Protein AF-A0A537IU68-F1 (afdb_monomer_lite)

Structure (mmCIF, N/CA/C/O backbone):
data_AF-A0A537IU68-F1
#
_entry.id   AF-A0A537IU68-F1
#
loop_
_atom_site.group_PDB
_atom_site.id
_atom_site.type_symbol
_atom_site.label_atom_id
_atom_site.label_alt_id
_atom_site.label_comp_id
_atom_site.label_asym_id
_atom_site.label_entity_id
_atom_site.label_seq_id
_atom_site.pdbx_PDB_ins_code
_atom_site.Cartn_x
_atom_site.Cartn_y
_atom_site.Cartn_z
_atom_site.occupancy
_atom_site.B_iso_or_equiv
_atom_site.auth_seq_id
_atom_site.auth_comp_id
_atom_site.auth_asym_id
_atom_site.auth_atom_id
_atom_site.pdbx_PDB_model_num
ATOM 1 N N . MET A 1 1 ? 6.040 24.083 60.725 1.00 54.88 1 MET A N 1
ATOM 2 C CA . MET A 1 1 ? 7.080 24.009 59.670 1.00 54.88 1 MET A CA 1
ATOM 3 C C . MET A 1 1 ? 7.104 22.678 58.911 1.00 54.88 1 MET A C 1
ATOM 5 O O . MET A 1 1 ? 7.389 22.704 57.726 1.00 54.88 1 MET A O 1
ATOM 9 N N . LYS A 1 2 ? 6.790 21.521 59.522 1.00 58.94 2 LYS A N 1
ATOM 10 C CA . LYS A 1 2 ? 6.777 20.221 58.807 1.00 58.94 2 LYS A CA 1
ATOM 11 C C . LYS A 1 2 ? 5.545 20.005 57.907 1.00 58.94 2 LYS A C 1
ATOM 13 O O . LYS A 1 2 ? 5.636 19.335 56.889 1.00 58.94 2 LYS A O 1
ATOM 18 N N . THR A 1 3 ? 4.410 20.609 58.259 1.00 64.81 3 THR A N 1
ATOM 19 C CA . THR A 1 3 ? 3.125 20.460 57.550 1.00 64.81 3 THR A CA 1
ATOM 20 C C . THR A 1 3 ? 3.088 21.167 56.195 1.00 64.81 3 THR A C 1
ATOM 22 O O . THR A 1 3 ? 2.487 20.665 55.253 1.00 64.81 3 THR A O 1
ATOM 25 N N . THR A 1 4 ? 3.775 22.302 56.068 1.00 66.88 4 THR A N 1
ATOM 26 C CA . THR A 1 4 ? 3.838 23.082 54.824 1.00 66.88 4 THR A CA 1
ATOM 27 C C . THR A 1 4 ? 4.688 22.398 53.755 1.00 66.88 4 THR A C 1
ATOM 29 O O . THR A 1 4 ? 4.351 22.461 52.579 1.00 66.88 4 THR A O 1
ATOM 32 N N . LEU A 1 5 ? 5.749 21.687 54.152 1.00 69.25 5 LEU A N 1
ATOM 33 C CA . LEU A 1 5 ? 6.606 20.954 53.216 1.00 69.25 5 LEU A CA 1
ATOM 34 C C . LEU A 1 5 ? 5.872 19.762 52.578 1.00 69.25 5 LEU A C 1
ATOM 36 O O . LEU A 1 5 ? 6.003 19.520 51.381 1.00 69.25 5 LEU A O 1
ATOM 40 N N . ALA A 1 6 ? 5.062 19.053 53.372 1.00 71.38 6 ALA A N 1
ATOM 41 C CA . ALA A 1 6 ? 4.261 17.926 52.895 1.00 71.38 6 ALA A CA 1
ATOM 42 C C . ALA A 1 6 ? 3.188 18.367 51.884 1.00 71.38 6 ALA A C 1
ATOM 44 O O . ALA A 1 6 ? 2.960 17.682 50.890 1.00 71.38 6 ALA A O 1
ATOM 45 N N . ALA A 1 7 ? 2.582 19.540 52.096 1.00 73.75 7 ALA A N 1
ATOM 46 C CA . ALA A 1 7 ? 1.595 20.100 51.176 1.00 73.75 7 ALA A CA 1
ATOM 47 C C . ALA A 1 7 ? 2.208 20.457 49.809 1.00 73.75 7 ALA A C 1
ATOM 49 O O . ALA A 1 7 ? 1.621 20.153 48.774 1.00 73.75 7 ALA A O 1
ATOM 50 N N . ILE A 1 8 ? 3.412 21.038 49.792 1.00 77.06 8 ILE A N 1
ATOM 51 C CA . ILE A 1 8 ? 4.114 21.386 48.545 1.00 77.06 8 ILE A CA 1
ATOM 52 C C . ILE A 1 8 ? 4.500 20.120 47.765 1.00 77.06 8 ILE A C 1
ATOM 54 O O . ILE A 1 8 ? 4.300 20.062 46.553 1.00 77.06 8 ILE A O 1
ATOM 58 N N . ALA A 1 9 ? 4.992 19.085 48.455 1.00 74.75 9 ALA A N 1
ATOM 59 C CA . ALA A 1 9 ? 5.329 17.807 47.829 1.00 74.75 9 ALA A CA 1
ATOM 60 C C . ALA A 1 9 ? 4.099 17.115 47.211 1.00 74.75 9 ALA A C 1
ATOM 62 O O . ALA A 1 9 ? 4.182 16.567 46.114 1.00 74.75 9 ALA A O 1
ATOM 63 N N . PHE A 1 10 ? 2.945 17.192 47.879 1.00 75.88 10 PHE A N 1
ATOM 64 C CA . PHE A 1 10 ? 1.694 16.619 47.384 1.00 75.88 10 PHE A CA 1
ATOM 65 C C . PHE A 1 10 ? 1.179 17.337 46.126 1.00 75.88 10 PHE A C 1
ATOM 67 O O . PHE A 1 10 ? 0.794 16.688 45.155 1.00 75.88 10 PHE A O 1
ATOM 74 N N . ILE A 1 11 ? 1.245 18.673 46.097 1.00 77.25 11 ILE A N 1
ATOM 75 C CA . ILE A 1 11 ? 0.839 19.475 44.930 1.00 77.25 11 ILE A CA 1
ATOM 76 C C . ILE A 1 11 ? 1.750 19.193 43.726 1.00 77.25 11 ILE A C 1
ATOM 78 O O . ILE A 1 11 ? 1.257 19.011 42.613 1.00 77.25 11 ILE A O 1
ATOM 82 N N . ALA A 1 12 ? 3.065 19.091 43.946 1.00 72.75 12 ALA A N 1
ATOM 83 C CA . ALA A 1 12 ? 4.016 18.753 42.888 1.00 72.75 12 ALA A CA 1
ATOM 84 C C . ALA A 1 12 ? 3.752 17.357 42.292 1.00 72.75 12 ALA A C 1
ATOM 86 O O . ALA A 1 12 ? 3.832 17.181 41.078 1.00 72.75 12 ALA A O 1
ATOM 87 N N . MET A 1 13 ? 3.378 16.379 43.124 1.00 71.81 13 MET A N 1
ATOM 88 C CA . MET A 1 13 ? 3.073 15.015 42.679 1.00 71.81 13 MET A CA 1
ATOM 89 C C . MET A 1 13 ? 1.809 14.950 41.807 1.00 71.81 13 MET A C 1
ATOM 91 O O . MET A 1 13 ? 1.797 14.248 40.798 1.00 71.81 13 MET A O 1
ATOM 95 N N . ILE A 1 14 ? 0.770 15.725 42.141 1.00 73.31 14 ILE A N 1
ATOM 96 C CA . ILE A 1 14 ? -0.475 15.795 41.352 1.00 73.31 14 ILE A CA 1
ATOM 97 C C . ILE A 1 14 ? -0.220 16.403 39.967 1.00 73.31 14 ILE A C 1
ATOM 99 O O . ILE A 1 14 ? -0.765 15.928 38.972 1.00 73.31 14 ILE A O 1
ATOM 103 N N . MET A 1 15 ? 0.639 17.422 39.880 1.00 69.31 15 MET A N 1
ATOM 104 C CA . MET A 1 15 ? 0.958 18.071 38.604 1.00 69.31 15 MET A CA 1
ATOM 105 C C . MET A 1 15 ? 1.751 17.166 37.649 1.00 69.31 15 MET A C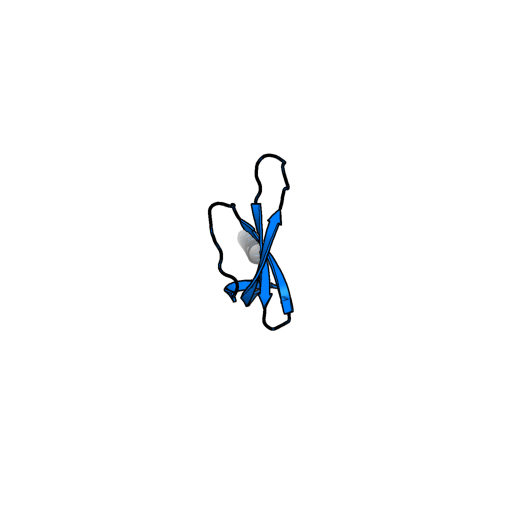 1
ATOM 107 O O . MET A 1 15 ? 1.614 17.304 36.438 1.00 69.31 15 MET A O 1
ATOM 111 N N . MET A 1 16 ? 2.534 16.214 38.168 1.00 66.75 16 MET A N 1
ATOM 112 C CA . MET A 1 16 ? 3.286 15.256 37.342 1.00 66.75 16 MET A CA 1
ATOM 113 C C . MET A 1 16 ? 2.440 14.077 36.839 1.00 66.75 16 MET A C 1
ATOM 115 O O . MET A 1 16 ? 2.856 13.389 35.911 1.00 66.75 16 MET A O 1
ATOM 119 N N . ALA A 1 17 ? 1.259 13.840 37.420 1.00 67.00 17 ALA A N 1
ATOM 120 C CA . ALA A 1 17 ? 0.376 12.741 37.021 1.00 67.00 17 ALA A CA 1
ATOM 121 C C . ALA A 1 17 ? -0.522 13.081 35.813 1.00 67.00 17 ALA A C 1
ATOM 123 O O . ALA A 1 17 ? -1.076 12.179 35.189 1.00 67.00 17 ALA A O 1
ATOM 124 N N . CYS A 1 18 ? -0.660 14.363 35.459 1.00 69.06 18 CYS A N 1
ATOM 125 C CA . CYS A 1 18 ? -1.482 14.820 34.337 1.00 69.06 18 CYS A CA 1
ATOM 126 C C . CYS A 1 18 ? -0.620 15.041 33.082 1.00 69.06 18 CYS A C 1
ATOM 128 O O . CYS A 1 18 ? -0.425 16.162 32.616 1.00 69.06 18 CYS A O 1
ATOM 130 N N . GLY A 1 19 ? -0.044 13.962 32.553 1.00 71.25 19 GLY A N 1
ATOM 131 C CA . GLY A 1 19 ? 0.532 13.974 31.210 1.00 71.25 19 GLY A CA 1
ATOM 132 C C . GLY A 1 19 ? -0.578 13.734 30.182 1.00 71.25 19 GLY A C 1
ATOM 133 O O . GLY A 1 19 ? -1.309 12.757 30.338 1.00 71.25 19 GLY A O 1
ATOM 134 N N . PRO A 1 20 ? -0.745 14.567 29.136 1.00 70.69 20 PRO A N 1
ATOM 135 C CA . PRO A 1 20 ? -1.710 14.267 28.085 1.00 70.69 20 PRO A CA 1
ATOM 136 C C . PRO A 1 20 ? -1.282 12.983 27.365 1.00 70.69 20 PRO A C 1
ATOM 138 O O . PRO A 1 20 ? -0.259 12.971 26.672 1.00 70.69 20 PRO A O 1
ATOM 141 N N . SER A 1 21 ? -2.054 11.902 27.509 1.00 70.75 21 SER A N 1
ATOM 142 C CA . SER A 1 21 ? -1.905 10.742 26.636 1.00 70.75 21 SER A CA 1
ATOM 143 C C . SER A 1 21 ? -2.356 11.157 25.236 1.00 70.75 21 SER A C 1
ATOM 145 O O . SER A 1 21 ? -3.512 11.496 24.989 1.00 70.75 21 SER A O 1
ATOM 147 N N . ARG A 1 22 ? -1.412 11.210 24.294 1.00 71.19 22 ARG A N 1
ATOM 148 C CA . ARG A 1 22 ? -1.743 11.354 22.875 1.00 71.19 22 ARG A CA 1
ATOM 149 C C . ARG A 1 22 ? -2.051 9.969 22.333 1.00 71.19 22 ARG A C 1
ATOM 151 O O . ARG A 1 22 ? -1.164 9.286 21.832 1.00 71.19 22 ARG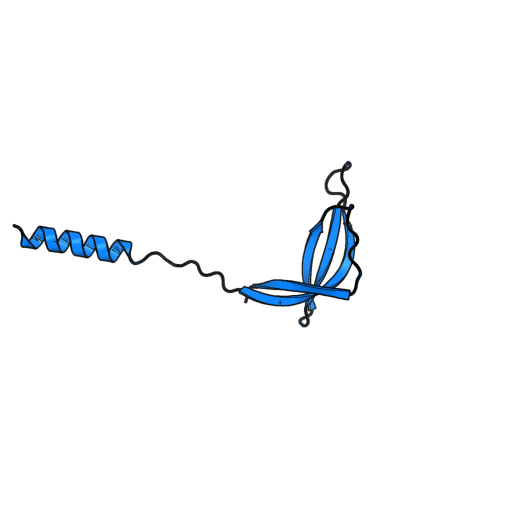 A O 1
ATOM 158 N N . GLU A 1 23 ? -3.298 9.553 22.481 1.00 77.00 23 GLU A N 1
ATOM 159 C CA . GLU A 1 23 ? -3.800 8.343 21.838 1.00 77.00 23 GLU A CA 1
ATOM 160 C C . GLU A 1 23 ? -4.175 8.669 20.391 1.00 77.00 23 GLU A C 1
ATOM 162 O O . GLU A 1 23 ? -4.891 9.631 20.109 1.00 77.00 23 GLU A O 1
ATOM 167 N N . VAL A 1 24 ? -3.630 7.897 19.452 1.00 77.81 24 VAL A N 1
ATOM 168 C CA . VAL A 1 24 ? -3.954 8.028 18.032 1.00 77.81 24 VAL A CA 1
ATOM 169 C C . VAL A 1 24 ? -5.167 7.142 17.760 1.00 77.81 24 VAL A C 1
ATOM 171 O O . VAL A 1 24 ? -5.064 5.919 17.815 1.00 77.81 24 VAL A O 1
ATOM 174 N N . ASN A 1 25 ? -6.316 7.760 17.478 1.00 85.75 25 ASN A N 1
ATOM 175 C CA . ASN A 1 25 ? -7.544 7.053 17.118 1.00 85.75 25 ASN A CA 1
ATOM 176 C C . ASN A 1 25 ? -7.447 6.522 15.683 1.00 85.75 25 ASN A C 1
ATOM 178 O O . ASN A 1 25 ? -7.719 7.229 14.714 1.00 85.75 25 ASN A O 1
ATOM 182 N N . VAL A 1 26 ? -7.039 5.263 15.562 1.00 89.69 26 VAL A N 1
ATOM 183 C CA . VAL A 1 26 ? -6.963 4.526 14.298 1.00 89.69 26 VAL A CA 1
ATOM 184 C C . VAL A 1 26 ? -7.763 3.240 14.390 1.00 89.69 26 VAL A C 1
ATOM 186 O O . VAL A 1 26 ? -7.918 2.653 15.460 1.00 89.69 26 VAL A O 1
ATOM 189 N N . GLU A 1 27 ? -8.248 2.785 13.247 1.00 92.50 27 GLU A N 1
ATOM 190 C CA . GLU A 1 27 ? -8.858 1.477 13.084 1.00 92.50 27 GLU A CA 1
ATOM 191 C C . GLU A 1 27 ? -8.105 0.640 12.054 1.00 92.50 27 GLU A C 1
ATOM 193 O O . GLU A 1 27 ? -7.479 1.161 11.130 1.00 92.50 27 GLU A O 1
ATOM 198 N N . MET A 1 28 ? -8.145 -0.677 12.243 1.00 94.06 28 MET A N 1
ATOM 199 C CA . MET A 1 28 ? -7.563 -1.639 11.314 1.00 94.06 28 MET A CA 1
ATOM 200 C C . MET A 1 28 ? -8.604 -2.006 10.263 1.00 94.06 28 MET A C 1
ATOM 202 O O . MET A 1 28 ? -9.665 -2.527 10.605 1.00 94.06 28 MET A O 1
ATOM 206 N N . VAL A 1 29 ? -8.285 -1.773 8.994 1.00 96.06 29 VAL A N 1
ATOM 207 C CA . VAL A 1 29 ? -9.141 -2.125 7.855 1.00 96.06 29 VAL A CA 1
ATOM 208 C C . VAL A 1 29 ? -8.434 -3.102 6.935 1.00 96.06 29 VAL A C 1
ATOM 210 O O . VAL A 1 29 ? -7.210 -3.104 6.840 1.00 96.06 29 VAL A O 1
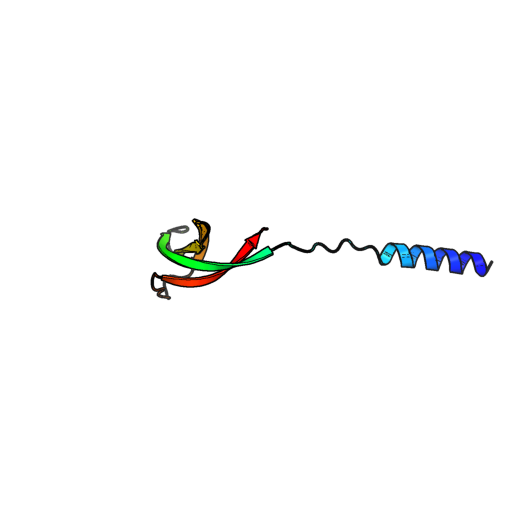ATOM 213 N N . ASN A 1 30 ? -9.197 -3.937 6.238 1.00 97.75 30 ASN A N 1
ATOM 214 C CA . ASN A 1 30 ? -8.655 -4.826 5.218 1.00 97.75 30 ASN A CA 1
ATOM 215 C C . ASN A 1 30 ? -8.692 -4.119 3.864 1.00 97.75 30 ASN A C 1
ATOM 217 O O . ASN A 1 30 ? -9.768 -3.791 3.369 1.00 97.75 30 ASN A O 1
ATOM 221 N N . ALA A 1 31 ? -7.524 -3.915 3.262 1.00 98.00 31 ALA A N 1
ATOM 222 C CA . ALA A 1 31 ? -7.385 -3.299 1.951 1.00 98.00 31 ALA A CA 1
ATOM 223 C C . ALA A 1 31 ? -6.812 -4.301 0.943 1.00 98.00 31 ALA A C 1
ATOM 225 O O . ALA A 1 31 ? -5.858 -5.026 1.231 1.00 98.00 31 ALA A O 1
ATOM 226 N N . GLN A 1 32 ? -7.396 -4.338 -0.249 1.00 98.44 32 GLN A N 1
ATOM 227 C CA . GLN A 1 32 ? -6.976 -5.185 -1.354 1.00 98.44 32 GLN A CA 1
ATOM 228 C C . GLN A 1 32 ? -5.997 -4.438 -2.264 1.00 98.44 32 GLN A C 1
ATOM 230 O O . GLN A 1 32 ? -6.217 -3.277 -2.594 1.00 98.44 32 GLN A O 1
ATOM 235 N N . LEU A 1 33 ? -4.934 -5.100 -2.717 1.00 98.19 33 LEU A N 1
ATOM 236 C CA . LEU A 1 33 ? -4.025 -4.555 -3.720 1.00 98.19 33 LEU A CA 1
ATOM 237 C C . LEU A 1 33 ? -4.730 -4.472 -5.077 1.00 98.19 33 LEU A C 1
ATOM 239 O O . LEU A 1 33 ? -4.999 -5.501 -5.698 1.00 98.19 33 LEU A O 1
ATOM 243 N N . VAL A 1 34 ? -4.999 -3.256 -5.551 1.00 98.25 34 VAL A N 1
ATOM 244 C CA . VAL A 1 34 ? -5.729 -3.016 -6.809 1.00 98.25 34 VAL A CA 1
ATOM 245 C C . VAL A 1 34 ? -4.826 -2.555 -7.949 1.00 98.25 34 VAL A C 1
ATOM 247 O O . VAL A 1 34 ? -5.199 -2.692 -9.112 1.00 98.25 34 VAL A O 1
ATOM 250 N N . LYS A 1 35 ? -3.636 -2.025 -7.643 1.00 98.00 35 LYS A N 1
ATOM 251 C CA . LYS A 1 35 ? -2.700 -1.522 -8.654 1.00 98.00 35 LYS A CA 1
ATOM 252 C C . LYS A 1 35 ? -1.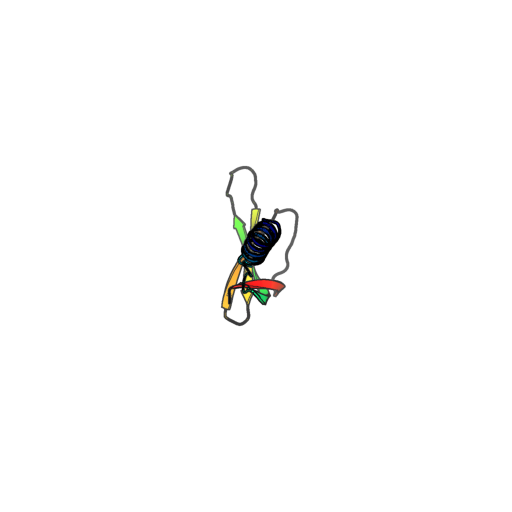251 -1.612 -8.184 1.00 98.00 35 LYS A C 1
ATOM 254 O O . LYS A 1 35 ? -0.953 -1.403 -7.010 1.00 98.00 35 LYS A O 1
ATOM 259 N N . VAL A 1 36 ? -0.360 -1.900 -9.129 1.00 97.31 36 VAL A N 1
ATOM 260 C CA . VAL A 1 36 ? 1.094 -1.885 -8.951 1.00 97.31 36 VAL A CA 1
ATOM 261 C C . VAL A 1 36 ? 1.688 -1.051 -10.080 1.00 97.31 36 VAL A C 1
ATOM 263 O O . VAL A 1 36 ? 1.599 -1.440 -11.241 1.00 97.31 36 VAL A O 1
ATOM 266 N N . ASP A 1 37 ? 2.281 0.089 -9.743 1.00 95.69 37 ASP A N 1
ATOM 267 C CA . ASP A 1 37 ? 2.963 0.979 -10.685 1.00 95.69 37 ASP A CA 1
ATOM 268 C C . ASP A 1 37 ? 4.476 0.971 -10.445 1.00 95.69 37 ASP A C 1
ATOM 270 O O . ASP A 1 37 ? 4.950 0.649 -9.355 1.00 95.69 37 ASP A O 1
ATOM 274 N N . THR A 1 38 ? 5.247 1.391 -11.448 1.00 94.31 38 THR A N 1
ATOM 275 C CA . THR A 1 38 ? 6.677 1.699 -11.283 1.00 94.31 38 THR A CA 1
ATOM 276 C C . THR A 1 38 ? 6.860 3.209 -11.188 1.00 94.31 38 THR A C 1
ATOM 278 O O . THR A 1 38 ? 6.383 3.947 -12.047 1.00 94.31 38 THR A O 1
ATOM 281 N N . ILE A 1 39 ? 7.560 3.675 -10.154 1.00 93.44 39 ILE A N 1
ATOM 282 C CA . ILE A 1 39 ? 7.884 5.088 -9.945 1.00 93.44 39 ILE A CA 1
ATOM 283 C C . ILE A 1 39 ? 9.395 5.316 -10.001 1.00 93.44 39 ILE A C 1
ATOM 285 O O . ILE A 1 39 ? 10.187 4.515 -9.499 1.00 93.44 39 ILE A O 1
ATOM 289 N N . TYR A 1 40 ? 9.791 6.460 -10.554 1.00 90.31 40 TYR A N 1
ATOM 290 C CA . TYR A 1 40 ? 11.184 6.878 -10.701 1.00 90.31 40 TYR A CA 1
ATOM 291 C C . TYR A 1 40 ? 11.384 8.180 -9.914 1.00 90.31 40 TYR A C 1
ATOM 293 O O . TYR A 1 40 ? 11.218 9.271 -10.447 1.00 90.31 40 TYR A O 1
ATOM 301 N N . ARG A 1 41 ? 11.657 8.079 -8.602 1.00 75.62 41 ARG A N 1
ATOM 302 C CA . ARG A 1 41 ? 11.955 9.260 -7.755 1.00 75.62 41 ARG A CA 1
ATOM 303 C C . ARG A 1 41 ? 13.402 9.745 -7.885 1.00 75.62 41 ARG A C 1
ATOM 305 O O . ARG A 1 41 ? 13.668 10.916 -7.658 1.00 75.62 41 ARG A O 1
ATOM 312 N N . SER A 1 42 ? 14.317 8.839 -8.213 1.00 72.31 42 SER A N 1
ATOM 313 C CA . SER A 1 42 ? 15.701 9.116 -8.600 1.00 72.31 42 SER A CA 1
ATOM 314 C C . SER A 1 42 ? 15.995 8.238 -9.813 1.00 72.31 42 SER A C 1
ATOM 316 O O . SER A 1 42 ? 15.512 7.101 -9.851 1.00 72.31 42 SER A O 1
ATOM 318 N N . SER A 1 43 ? 16.722 8.765 -10.799 1.00 68.56 43 SER A N 1
ATOM 319 C CA . SER A 1 43 ? 16.993 8.108 -12.089 1.00 68.56 43 SER A CA 1
ATOM 320 C C . SER A 1 43 ? 17.546 6.692 -11.939 1.00 68.56 43 SER A C 1
ATOM 322 O O . SER A 1 43 ? 17.286 5.838 -12.781 1.00 68.56 43 SER A O 1
ATOM 324 N N . ASP A 1 44 ? 18.240 6.430 -10.834 1.00 76.50 44 ASP A N 1
ATOM 325 C CA . ASP A 1 44 ? 19.088 5.249 -10.711 1.00 76.50 44 ASP A CA 1
ATOM 326 C C . ASP A 1 44 ? 18.414 4.094 -9.957 1.00 76.50 44 ASP A C 1
ATOM 328 O O . ASP A 1 44 ? 18.945 2.990 -9.930 1.00 76.50 44 ASP A O 1
ATOM 332 N N . ASN A 1 45 ? 17.251 4.317 -9.329 1.00 85.12 45 ASN A N 1
ATOM 333 C CA . ASN A 1 45 ? 16.596 3.305 -8.494 1.00 85.12 45 ASN A CA 1
ATOM 334 C C . ASN A 1 45 ? 15.063 3.355 -8.620 1.00 85.12 45 ASN A C 1
ATOM 336 O O . ASN A 1 45 ? 14.404 3.997 -7.787 1.00 85.12 45 ASN A O 1
ATOM 340 N N . PRO A 1 46 ? 14.474 2.676 -9.628 1.00 91.38 46 PRO A N 1
ATOM 341 C CA . PRO A 1 46 ? 13.028 2.514 -9.705 1.00 91.38 46 PRO A CA 1
ATOM 342 C C . PRO A 1 46 ? 12.489 1.827 -8.448 1.00 91.38 46 PRO A C 1
ATOM 344 O O . PRO A 1 46 ? 13.143 0.973 -7.842 1.00 91.38 46 PRO A O 1
ATOM 347 N N . LYS A 1 47 ? 11.273 2.202 -8.055 1.00 93.62 47 LYS A N 1
ATOM 348 C CA . LYS A 1 47 ? 10.528 1.580 -6.955 1.00 93.62 47 LYS A CA 1
ATOM 349 C C . LYS A 1 47 ? 9.144 1.175 -7.434 1.00 93.62 47 LYS A C 1
ATOM 351 O O . LYS A 1 47 ? 8.621 1.761 -8.377 1.00 93.62 47 LYS A O 1
ATOM 356 N N . GLN A 1 48 ? 8.534 0.215 -6.753 1.00 94.81 48 GLN A N 1
ATOM 357 C CA . GLN A 1 48 ? 7.136 -0.129 -6.979 1.00 94.81 48 GLN A CA 1
ATOM 358 C C . GLN A 1 48 ? 6.262 0.722 -6.065 1.00 94.81 48 GLN A C 1
ATOM 360 O O . GLN A 1 48 ? 6.541 0.850 -4.871 1.00 94.81 48 GLN A O 1
ATOM 365 N N . GLN A 1 49 ? 5.198 1.283 -6.620 1.00 96.50 49 GLN A N 1
ATOM 366 C CA . GLN A 1 49 ? 4.114 1.882 -5.864 1.00 96.50 49 GLN A CA 1
ATOM 367 C C . GLN A 1 49 ? 2.941 0.907 -5.867 1.00 96.50 49 GLN A C 1
ATOM 369 O O . GLN A 1 49 ? 2.416 0.560 -6.920 1.00 96.50 49 GLN A O 1
ATOM 374 N N . LEU A 1 50 ? 2.544 0.461 -4.683 1.00 97.44 50 LEU A N 1
ATOM 375 C CA . LEU A 1 50 ? 1.389 -0.403 -4.483 1.00 97.44 50 LEU A CA 1
ATOM 376 C C . LEU A 1 50 ? 0.215 0.470 -4.041 1.00 97.44 50 LEU A C 1
ATOM 378 O O . LEU A 1 50 ? 0.346 1.199 -3.053 1.00 97.44 50 LEU A O 1
ATOM 382 N N . THR A 1 51 ? -0.904 0.384 -4.754 1.00 98.06 51 THR A N 1
ATOM 383 C CA . THR A 1 51 ? -2.158 1.041 -4.376 1.00 98.06 51 THR A CA 1
ATOM 384 C C . THR A 1 51 ? -3.128 0.002 -3.846 1.00 98.06 51 THR A C 1
ATOM 386 O O . THR A 1 51 ? -3.525 -0.928 -4.554 1.00 98.06 51 THR A O 1
ATOM 389 N N . TRP A 1 52 ? -3.525 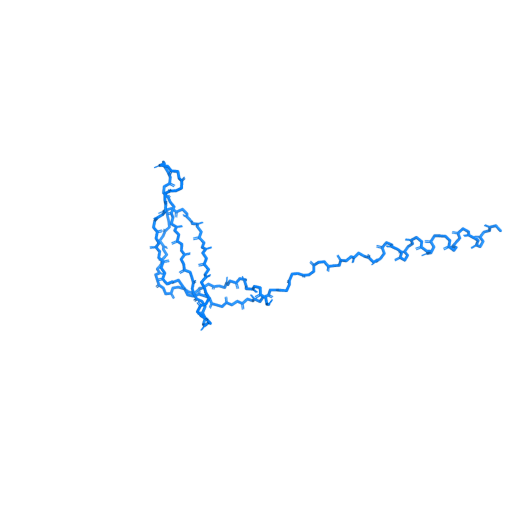0.189 -2.598 1.00 98.12 52 TRP A N 1
ATOM 390 C CA . TRP A 1 52 ? -4.469 -0.655 -1.885 1.00 98.12 52 TRP A CA 1
ATOM 391 C C . TRP A 1 52 ? -5.806 0.056 -1.785 1.00 98.12 52 TRP A C 1
ATOM 393 O O . TRP A 1 52 ? -5.824 1.278 -1.681 1.00 98.12 52 TRP A O 1
ATOM 403 N N . ARG A 1 53 ? -6.907 -0.686 -1.779 1.00 98.12 53 ARG A N 1
ATOM 404 C CA . ARG A 1 53 ? -8.252 -0.135 -1.636 1.00 98.12 53 ARG A CA 1
ATOM 405 C C . ARG A 1 53 ? -9.058 -0.944 -0.630 1.00 98.12 53 ARG A C 1
ATOM 407 O O . ARG A 1 53 ? -9.081 -2.169 -0.726 1.00 98.12 53 ARG A O 1
ATOM 414 N N . ASP A 1 54 ? -9.678 -0.279 0.337 1.00 97.12 54 ASP A N 1
ATOM 415 C CA . ASP A 1 54 ? -10.585 -0.926 1.293 1.00 97.12 54 ASP A CA 1
ATOM 416 C C . ASP A 1 54 ? -12.024 -1.050 0.747 1.00 97.12 54 ASP A C 1
ATOM 418 O O . ASP A 1 54 ? -12.313 -0.690 -0.397 1.00 97.12 54 ASP A O 1
ATOM 422 N N . SER A 1 55 ? -12.939 -1.588 1.560 1.00 96.00 55 SER A N 1
ATOM 423 C CA . SER A 1 55 ? -14.361 -1.729 1.206 1.00 96.00 55 SER A CA 1
ATOM 424 C C . SER A 1 55 ? -15.085 -0.397 1.015 1.00 96.00 55 SER A C 1
ATOM 426 O O . SER A 1 55 ? -16.094 -0.349 0.315 1.00 96.00 55 SER A O 1
ATOM 428 N N . ASP A 1 56 ? -14.561 0.674 1.608 1.00 95.88 56 ASP A N 1
ATOM 429 C CA . ASP A 1 56 ? -15.130 2.019 1.548 1.00 95.88 56 ASP A CA 1
ATOM 430 C C . ASP A 1 56 ? -14.532 2.827 0.377 1.00 95.88 56 ASP A C 1
ATOM 432 O O . ASP A 1 56 ? -14.784 4.022 0.238 1.00 95.88 56 ASP A O 1
ATOM 436 N N . ASN A 1 57 ? -13.784 2.159 -0.514 1.00 96.25 57 ASN A N 1
ATOM 437 C CA . ASN A 1 57 ? -13.072 2.722 -1.664 1.00 96.25 57 ASN A CA 1
ATOM 438 C C . ASN A 1 57 ? -11.974 3.737 -1.309 1.00 96.25 57 ASN A C 1
ATOM 440 O O . ASN A 1 57 ? -11.562 4.521 -2.166 1.00 96.25 57 ASN A O 1
ATOM 444 N N . ILE A 1 58 ? -11.456 3.705 -0.082 1.00 95.75 58 ILE A N 1
ATOM 445 C CA . ILE A 1 58 ? -10.329 4.541 0.330 1.00 95.75 58 ILE A CA 1
ATOM 446 C C . ILE A 1 58 ? -9.039 3.915 -0.188 1.00 95.75 58 ILE A C 1
ATOM 448 O O . ILE A 1 58 ? -8.797 2.718 -0.017 1.00 95.75 58 ILE A O 1
ATOM 452 N N . GLU A 1 59 ? -8.205 4.736 -0.828 1.00 97.00 59 GLU A N 1
ATOM 453 C CA . GLU A 1 59 ? -6.928 4.300 -1.383 1.00 97.00 59 GLU A CA 1
ATOM 454 C C . GLU A 1 59 ? -5.754 4.569 -0.440 1.00 97.00 59 GLU A C 1
ATOM 456 O O . GLU A 1 59 ? -5.605 5.654 0.122 1.00 97.00 59 GLU A O 1
ATOM 461 N N . TYR A 1 60 ? -4.870 3.581 -0.332 1.00 96.31 60 TYR A N 1
ATOM 462 C CA . TYR A 1 60 ? -3.631 3.644 0.435 1.00 96.31 60 TYR A CA 1
ATOM 463 C C . TYR A 1 60 ? -2.451 3.377 -0.483 1.00 96.31 60 TYR A C 1
ATOM 465 O O . TYR A 1 60 ? -2.543 2.578 -1.414 1.00 96.31 60 TYR A O 1
ATOM 473 N N . ILE A 1 61 ? -1.314 4.006 -0.194 1.00 95.94 61 ILE A N 1
ATOM 474 C CA . ILE A 1 61 ? -0.108 3.875 -1.009 1.00 95.94 61 ILE A CA 1
ATOM 475 C C . ILE A 1 61 ? 1.037 3.346 -0.152 1.00 95.94 61 ILE A C 1
ATOM 477 O O . ILE A 1 61 ? 1.359 3.914 0.890 1.00 95.94 61 ILE A O 1
ATOM 481 N N . SER A 1 62 ? 1.709 2.303 -0.635 1.00 95.06 62 SER A N 1
ATOM 482 C CA . SER A 1 62 ? 2.997 1.863 -0.092 1.00 95.06 62 SER A CA 1
ATOM 483 C C . SER A 1 62 ? 4.053 1.819 -1.188 1.00 95.06 62 SER A C 1
ATOM 485 O O . SER A 1 62 ? 3.769 1.397 -2.307 1.00 95.06 62 SER A O 1
ATOM 487 N N . ILE A 1 63 ? 5.283 2.214 -0.865 1.00 94.50 63 ILE A N 1
ATOM 488 C CA . ILE A 1 63 ? 6.406 2.216 -1.807 1.00 94.50 63 ILE A CA 1
ATOM 489 C C . ILE A 1 63 ? 7.399 1.137 -1.387 1.00 94.50 63 ILE A C 1
ATOM 491 O O . ILE A 1 63 ? 7.912 1.168 -0.269 1.00 94.50 63 ILE A O 1
ATOM 495 N N . VAL A 1 64 ? 7.697 0.211 -2.293 1.00 93.94 64 VAL A N 1
ATOM 496 C CA . VAL A 1 64 ? 8.553 -0.957 -2.038 1.00 93.94 64 VAL A CA 1
ATOM 497 C C . VAL A 1 64 ? 9.634 -1.101 -3.114 1.00 93.94 64 VAL A C 1
ATOM 499 O O . VAL A 1 64 ? 9.611 -0.431 -4.148 1.00 93.94 64 VAL A O 1
ATOM 502 N N . SER A 1 65 ? 10.642 -1.932 -2.852 1.00 92.12 65 SER A N 1
ATOM 503 C CA . SER A 1 65 ? 11.723 -2.225 -3.800 1.00 92.12 65 SER A CA 1
ATOM 504 C C . SER A 1 65 ? 11.257 -3.127 -4.947 1.00 92.12 65 SER A C 1
ATOM 506 O O . SER A 1 65 ? 10.398 -3.979 -4.759 1.00 92.12 65 SER A O 1
ATOM 508 N N . MET A 1 66 ? 11.896 -3.010 -6.116 1.00 92.31 66 MET A N 1
ATOM 509 C CA . MET A 1 66 ? 11.578 -3.799 -7.323 1.00 92.31 66 MET A CA 1
ATOM 510 C C . MET A 1 66 ? 11.890 -5.304 -7.217 1.00 92.31 66 MET A C 1
ATOM 512 O O . MET A 1 66 ? 11.562 -6.064 -8.119 1.00 92.31 66 MET A O 1
ATOM 516 N N . ASN A 1 67 ? 12.547 -5.753 -6.144 1.00 92.94 67 ASN A N 1
ATOM 517 C CA . ASN A 1 67 ? 12.980 -7.146 -5.973 1.00 92.94 67 ASN A CA 1
ATOM 518 C C . ASN A 1 67 ? 11.875 -8.090 -5.466 1.00 92.94 67 ASN A C 1
ATOM 520 O O . ASN A 1 67 ? 12.156 -9.252 -5.174 1.00 92.94 67 ASN A O 1
ATOM 524 N N . ARG A 1 68 ? 10.641 -7.601 -5.313 1.00 89.56 68 ARG A N 1
ATOM 525 C CA . ARG A 1 68 ? 9.492 -8.389 -4.865 1.00 89.56 68 ARG A CA 1
ATOM 526 C C . ARG A 1 68 ? 8.367 -8.305 -5.889 1.00 89.56 68 ARG A C 1
ATOM 528 O O . ARG A 1 68 ? 8.203 -7.308 -6.584 1.00 89.56 68 ARG A O 1
ATOM 535 N N . SER A 1 69 ? 7.597 -9.384 -5.974 1.00 91.38 69 SER A N 1
ATOM 536 C CA . SER A 1 69 ? 6.366 -9.429 -6.755 1.00 91.38 69 SER A CA 1
ATOM 537 C C . SER A 1 69 ? 5.180 -9.453 -5.803 1.00 91.38 69 SER A C 1
ATOM 539 O O . SER A 1 69 ? 5.199 -10.176 -4.805 1.00 91.38 69 SER A O 1
ATOM 541 N N . TYR A 1 70 ? 4.166 -8.652 -6.111 1.00 94.31 70 TYR A N 1
ATOM 542 C CA . TYR A 1 70 ? 2.946 -8.529 -5.325 1.00 94.31 70 TYR A CA 1
ATOM 543 C C . TYR A 1 70 ? 1.758 -8.840 -6.238 1.00 94.31 70 TYR A C 1
ATOM 545 O O . TYR A 1 70 ? 1.478 -8.051 -7.144 1.00 94.31 70 TYR A O 1
ATOM 553 N N . PRO A 1 71 ? 1.078 -9.986 -6.058 1.00 95.56 71 PRO A N 1
ATOM 554 C CA . PRO A 1 71 ? -0.058 -10.327 -6.895 1.00 95.56 71 PRO A CA 1
ATOM 555 C C . PRO A 1 71 ? -1.236 -9.399 -6.597 1.00 95.56 71 PRO A C 1
ATOM 557 O O . PRO A 1 71 ? -1.563 -9.141 -5.436 1.00 95.56 71 PRO A O 1
ATOM 560 N N . LEU A 1 72 ? -1.887 -8.920 -7.658 1.00 96.50 72 LEU A N 1
ATOM 561 C CA . LEU A 1 72 ? -3.131 -8.164 -7.538 1.00 96.50 72 LEU A CA 1
ATOM 562 C C . LEU A 1 72 ? -4.183 -9.004 -6.810 1.00 96.50 72 LEU A C 1
ATOM 564 O O . LEU A 1 72 ? -4.263 -10.220 -6.980 1.00 96.50 72 LEU A O 1
ATOM 568 N N . GLY A 1 73 ? -4.990 -8.340 -5.993 1.00 96.19 73 GLY A N 1
ATOM 569 C CA . GLY A 1 73 ? -6.052 -8.974 -5.229 1.00 96.19 73 GLY A CA 1
ATOM 570 C C . GLY A 1 73 ? -5.654 -9.465 -3.834 1.00 96.19 73 GLY A C 1
ATOM 571 O O . GLY A 1 73 ? -6.541 -9.850 -3.074 1.00 96.19 73 GLY A O 1
ATOM 572 N N . VAL A 1 74 ? -4.367 -9.419 -3.463 1.00 97.06 74 VAL A N 1
ATOM 573 C CA . VAL A 1 74 ? -3.917 -9.720 -2.091 1.00 97.06 74 VAL A CA 1
ATOM 574 C C . VAL A 1 74 ? -4.492 -8.715 -1.102 1.00 97.06 74 VAL A C 1
ATOM 576 O O . VAL A 1 74 ? -4.536 -7.521 -1.382 1.00 97.06 74 VAL A O 1
ATOM 579 N N . VAL A 1 75 ? -4.888 -9.201 0.072 1.00 97.19 75 VAL A N 1
ATOM 580 C CA . VAL A 1 75 ? -5.440 -8.384 1.156 1.00 97.19 75 VAL A CA 1
ATOM 581 C C . VAL A 1 75 ? -4.391 -8.162 2.239 1.00 97.19 75 VAL A C 1
ATOM 583 O O . VAL A 1 75 ? -3.653 -9.078 2.601 1.00 97.19 75 VAL A O 1
ATOM 586 N N . MET A 1 76 ? -4.340 -6.943 2.766 1.00 95.94 76 MET A N 1
ATOM 587 C CA . MET A 1 76 ? -3.474 -6.553 3.873 1.00 95.94 76 MET A CA 1
ATOM 588 C C . MET A 1 76 ? -4.225 -5.641 4.837 1.00 95.94 76 MET A C 1
ATOM 590 O O . MET A 1 76 ? -5.078 -4.856 4.422 1.00 95.94 76 MET A O 1
ATOM 594 N N . SER A 1 77 ? -3.898 -5.732 6.124 1.00 95.81 77 SER A N 1
ATOM 595 C CA . SER A 1 77 ? -4.450 -4.819 7.120 1.00 95.81 77 SER A CA 1
ATOM 596 C C . SER A 1 77 ? -3.734 -3.467 7.080 1.00 95.81 77 SER A C 1
ATOM 598 O O . SER A 1 77 ? -2.506 -3.409 7.133 1.00 95.81 77 SER A O 1
ATOM 600 N N . MET A 1 78 ? -4.511 -2.391 7.008 1.00 93.56 78 MET A N 1
A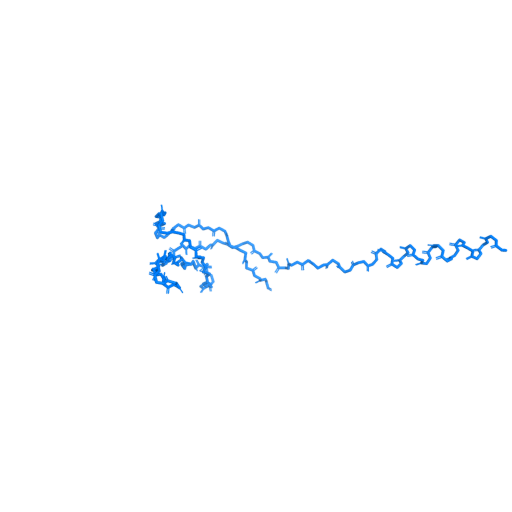TOM 601 C CA . MET A 1 78 ? -4.060 -1.003 6.966 1.00 93.56 78 MET A CA 1
ATOM 602 C C . MET A 1 78 ? -4.614 -0.236 8.163 1.00 93.56 78 MET A C 1
ATOM 604 O O . MET A 1 78 ? -5.713 -0.520 8.637 1.00 93.56 78 MET A O 1
ATOM 608 N N . LEU A 1 79 ? -3.858 0.755 8.633 1.00 93.25 79 LEU A N 1
ATOM 609 C CA . LEU A 1 79 ? -4.316 1.684 9.662 1.00 93.25 79 LEU A CA 1
ATOM 610 C C . LEU A 1 79 ? -5.041 2.853 8.999 1.00 93.25 79 LEU A C 1
ATOM 612 O O . LEU A 1 79 ? -4.444 3.601 8.222 1.00 93.25 79 LEU A O 1
ATOM 616 N N . ARG A 1 80 ? -6.319 3.020 9.330 1.00 90.25 80 ARG A N 1
ATOM 617 C CA . ARG A 1 80 ? -7.153 4.134 8.887 1.00 90.25 80 ARG A CA 1
ATOM 618 C C . ARG A 1 80 ? -7.417 5.078 10.064 1.00 90.25 80 ARG A C 1
ATOM 620 O O . ARG A 1 80 ? -7.823 4.601 11.122 1.00 90.25 80 ARG A O 1
ATOM 627 N N . PRO A 1 81 ? -7.192 6.395 9.923 1.00 86.31 81 PRO A N 1
ATOM 628 C CA . PRO A 1 81 ? -7.681 7.367 10.897 1.00 86.31 81 PRO A CA 1
ATOM 629 C C . PRO A 1 81 ? -9.209 7.302 10.979 1.00 86.31 81 PRO A C 1
ATOM 631 O O . PRO A 1 81 ? -9.860 7.262 9.936 1.00 86.31 81 PRO A O 1
ATOM 634 N N . ARG A 1 82 ? -9.759 7.275 12.195 1.00 74.44 82 ARG A N 1
ATOM 635 C CA . ARG A 1 82 ? -11.208 7.405 12.403 1.00 74.44 82 ARG A CA 1
ATOM 636 C C . ARG A 1 82 ? -11.680 8.846 12.277 1.00 74.44 82 ARG A C 1
ATOM 638 O O . ARG A 1 82 ? -10.915 9.746 12.691 1.00 74.44 82 ARG A O 1
#

Sequence (82 aa):
MKTTLAAIAFIAMIMMACGPSREVNVEMVNAQLVKVDTIYRSSDNPKQQLTWRDSDNIEYISIVSMNRSYPLGVVMSMLRPR

Foldseek 3Di:
DVVVVVVVVVVVVVVVVPDDPPDQAKDKFKWFFADWDWDPPDVPAIWIWTWTATPVRDIDIDIGHPPDDDDGGDIDIDIDRD

Radius of gyration: 24.66 Å; chains: 1; bounding box: 34×34×72 Å

pLDDT: mean 86.29, std 11.96, range [54.88, 98.44]

Secondary structure (DSSP, 8-state):
-HHHHHHHHHHHHHHHH--------EEEEEEEEEEEEEE-SSTT--EEEEEEE-TT--EEEEEEETT----TT-EEEEEEE-